Protein AF-A0AAF0XV20-F1 (afdb_monomer_lite)

Sequence (160 aa):
MFDDALQCKSALSQYALVDKNLPYLTEEEWAAVHKICQFLKPFYDITTLFSGSEYATSDLYFHGYWEAYKLIFSFAIILDPRYKLKFVEYVFQKIYPISYTDKVWEVRDRMEELYWEYCRVFPDNSTSVTSSPDAERRDCNETMDERYVSNVYLNFWISI

InterPro domains:
  IPR012337 Ribonuclease H-like superfamily [SSF53098] (3-132)
  IPR025525 hAT-like transposase, RNase-H fold [PF14372] (62-118)

Structure (mmCIF, N/CA/C/O backbone):
data_AF-A0AAF0XV20-F1
#
_entry.id   AF-A0AAF0XV20-F1
#
loop_
_atom_site.group_PDB
_atom_site.id
_atom_site.type_symbol
_atom_site.label_atom_id
_atom_site.label_alt_id
_atom_site.label_comp_id
_atom_site.label_asym_id
_atom_site.label_entity_id
_atom_site.label_seq_id
_atom_site.pdbx_PDB_ins_code
_atom_site.Cartn_x
_atom_site.Cartn_y
_atom_site.Cartn_z
_atom_site.occupancy
_atom_site.B_iso_or_equiv
_atom_site.auth_seq_id
_atom_site.auth_comp_id
_atom_site.auth_asym_id
_atom_site.auth_atom_id
_atom_site.pdbx_PDB_model_num
ATOM 1 N N . MET A 1 1 ? -33.062 -1.433 3.161 1.00 57.62 1 MET A N 1
ATOM 2 C CA . MET A 1 1 ? -33.116 -2.080 4.493 1.00 57.62 1 MET A CA 1
ATOM 3 C C . MET A 1 1 ? -34.053 -1.386 5.490 1.00 57.62 1 MET A C 1
ATOM 5 O O . MET A 1 1 ? -34.856 -2.077 6.097 1.00 57.62 1 MET A O 1
ATOM 9 N N . PHE A 1 2 ? -34.011 -0.054 5.682 1.00 57.81 2 PHE A N 1
ATOM 10 C CA . PHE A 1 2 ? -34.962 0.632 6.589 1.00 57.81 2 PHE A CA 1
ATOM 11 C C . PHE A 1 2 ? -36.368 0.829 5.999 1.00 57.81 2 PHE A C 1
ATOM 13 O O . PHE A 1 2 ? -37.345 0.661 6.725 1.00 57.81 2 PHE A O 1
ATOM 20 N N . ASP A 1 3 ? -36.488 1.092 4.695 1.00 57.62 3 ASP A N 1
ATOM 21 C CA . ASP A 1 3 ? -37.790 1.067 4.005 1.00 57.62 3 ASP A CA 1
ATOM 22 C C . ASP A 1 3 ? -38.377 -0.360 3.968 1.00 57.62 3 ASP A C 1
ATOM 24 O O . ASP A 1 3 ? -39.588 -0.552 4.098 1.00 57.62 3 ASP A O 1
ATOM 28 N N . ASP A 1 4 ? -37.505 -1.374 3.938 1.00 63.00 4 ASP A N 1
ATOM 29 C CA . ASP A 1 4 ? -37.890 -2.789 4.022 1.00 63.00 4 ASP A CA 1
ATOM 30 C C . ASP A 1 4 ? -38.404 -3.162 5.421 1.00 63.00 4 ASP A C 1
ATOM 32 O O . ASP A 1 4 ? -39.235 -4.052 5.552 1.00 63.00 4 ASP A O 1
ATOM 36 N N . ALA A 1 5 ? -37.985 -2.463 6.485 1.00 62.94 5 ALA A N 1
ATOM 37 C CA . ALA A 1 5 ? -38.502 -2.699 7.836 1.00 62.94 5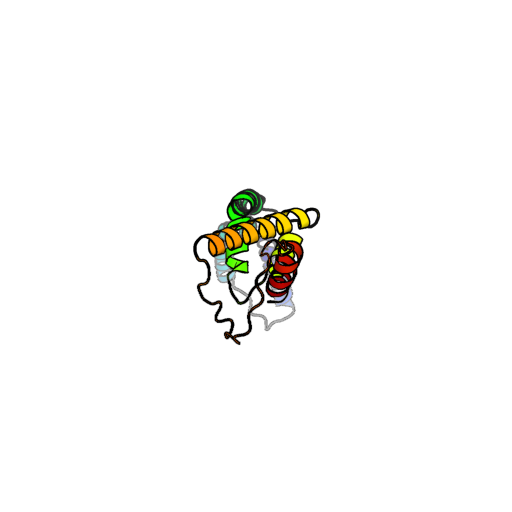 ALA A CA 1
ATOM 38 C C . ALA A 1 5 ? -39.994 -2.328 7.954 1.00 62.94 5 ALA A C 1
ATOM 40 O O . ALA A 1 5 ? -40.745 -2.990 8.677 1.00 62.94 5 ALA A O 1
ATOM 41 N N . LEU A 1 6 ? -40.449 -1.319 7.196 1.00 64.31 6 LEU A N 1
ATOM 42 C CA . LEU A 1 6 ? -41.872 -0.987 7.079 1.00 64.31 6 LEU A CA 1
ATOM 43 C C . LEU A 1 6 ? -42.637 -2.096 6.342 1.00 64.31 6 LEU A C 1
ATOM 45 O O . LEU A 1 6 ? -43.736 -2.479 6.756 1.00 64.31 6 LEU A O 1
ATOM 49 N N . GLN A 1 7 ? -42.033 -2.654 5.286 1.00 68.38 7 GLN A N 1
ATOM 50 C CA . GLN A 1 7 ? -42.568 -3.829 4.596 1.00 68.38 7 GLN A CA 1
ATOM 51 C C . GLN A 1 7 ? -42.594 -5.061 5.509 1.00 68.38 7 GLN A C 1
ATOM 53 O O . GLN A 1 7 ? -43.577 -5.797 5.477 1.00 68.38 7 GLN A O 1
ATOM 58 N N . CYS A 1 8 ? -41.602 -5.247 6.385 1.00 66.69 8 CYS A N 1
ATOM 59 C CA . CYS A 1 8 ? -41.593 -6.310 7.387 1.00 66.69 8 CYS A CA 1
ATOM 60 C C . CYS A 1 8 ? -42.738 -6.166 8.394 1.00 66.69 8 CYS A C 1
ATOM 62 O O . CYS A 1 8 ? -43.353 -7.177 8.707 1.00 66.69 8 CYS A O 1
ATOM 64 N N . LYS A 1 9 ? -43.095 -4.953 8.858 1.00 73.06 9 LYS A N 1
ATOM 65 C CA . LYS A 1 9 ? -44.280 -4.756 9.725 1.00 73.06 9 LYS A CA 1
ATOM 66 C C . LYS A 1 9 ? -45.560 -5.214 9.022 1.00 73.06 9 LYS A C 1
ATOM 68 O O . LYS A 1 9 ? -46.348 -5.966 9.594 1.00 73.06 9 LYS A O 1
ATOM 73 N N . SER A 1 10 ? -45.736 -4.800 7.765 1.00 70.44 10 SER A N 1
ATOM 74 C CA . SER A 1 10 ? -46.874 -5.213 6.934 1.00 70.44 10 SER A CA 1
ATOM 75 C C . SER A 1 10 ? -46.901 -6.737 6.727 1.00 70.44 10 SER A C 1
ATOM 77 O O . SER A 1 10 ? -47.905 -7.386 7.020 1.00 70.44 10 SER A O 1
ATOM 79 N N . ALA A 1 11 ? -45.774 -7.337 6.339 1.00 71.81 11 ALA A N 1
ATOM 80 C CA . ALA A 1 11 ? -45.651 -8.775 6.107 1.00 71.81 11 ALA A CA 1
ATOM 81 C C . ALA A 1 11 ? -45.854 -9.616 7.384 1.00 71.81 11 ALA A C 1
ATOM 83 O O . ALA A 1 11 ? -46.564 -10.619 7.344 1.00 71.81 11 ALA A O 1
ATOM 84 N N . LEU A 1 12 ? -45.298 -9.192 8.527 1.00 71.69 12 LEU A N 1
ATOM 85 C CA . LEU A 1 12 ? -45.461 -9.856 9.828 1.00 71.69 12 LEU A CA 1
ATOM 86 C C . LEU A 1 12 ? -46.908 -9.798 10.321 1.00 71.69 12 LEU A C 1
ATOM 88 O O . LEU A 1 12 ? -47.412 -10.797 10.826 1.00 71.69 12 LEU A O 1
ATOM 92 N N . SER A 1 13 ? -47.599 -8.669 10.129 1.00 72.00 13 SER A N 1
ATOM 93 C CA . SER A 1 13 ? -49.018 -8.557 10.494 1.00 72.00 13 SER A CA 1
ATOM 94 C C . SER A 1 13 ? -49.913 -9.506 9.689 1.00 72.00 13 SER A C 1
ATOM 96 O O . SER A 1 13 ? -50.856 -10.071 10.240 1.00 72.00 13 SER A O 1
ATOM 98 N N . GLN A 1 14 ? -49.589 -9.749 8.413 1.00 73.50 14 GLN A N 1
ATOM 99 C CA . GLN A 1 14 ? -50.304 -10.735 7.601 1.00 73.50 14 GLN A CA 1
ATOM 100 C C . GLN A 1 14 ? -49.957 -12.177 7.987 1.00 73.50 14 GLN A C 1
ATOM 102 O O . GLN A 1 14 ? -50.842 -13.028 8.021 1.00 73.50 14 GLN A O 1
ATOM 107 N N . TYR A 1 15 ? -48.699 -12.457 8.334 1.00 68.31 15 TYR A N 1
ATOM 108 C CA . TYR A 1 15 ? -48.269 -13.785 8.783 1.00 68.31 15 TYR A CA 1
ATOM 109 C C . TYR A 1 15 ? -48.849 -14.178 10.149 1.00 68.31 15 TYR A C 1
ATOM 111 O O . TYR A 1 15 ? -49.215 -15.336 10.346 1.00 68.31 15 TYR A O 1
ATOM 119 N N . ALA A 1 16 ? -49.013 -13.219 11.064 1.00 69.06 16 ALA A N 1
ATOM 120 C CA . ALA A 1 16 ? -49.634 -13.439 12.371 1.00 69.06 16 ALA A CA 1
ATOM 121 C C . ALA A 1 16 ? -51.120 -13.857 12.283 1.00 69.06 16 ALA A C 1
ATOM 123 O O . ALA A 1 16 ? -51.658 -14.433 13.227 1.00 69.06 16 ALA A O 1
ATOM 124 N N . LEU A 1 17 ? -51.795 -13.606 11.150 1.00 68.88 17 LEU A N 1
ATOM 125 C CA . LEU A 1 17 ? -53.149 -14.119 10.887 1.00 68.88 17 LEU A CA 1
ATOM 126 C C . LEU A 1 17 ? -53.154 -15.608 10.500 1.00 68.88 17 LEU A C 1
ATOM 128 O O . LEU A 1 17 ? -54.170 -16.280 10.678 1.00 68.88 17 LEU A O 1
ATOM 132 N N . VAL A 1 18 ? -52.039 -16.112 9.964 1.00 76.62 18 VAL A N 1
ATOM 133 C CA . VAL A 1 18 ? -51.889 -17.486 9.461 1.00 76.62 18 VAL A CA 1
ATOM 134 C C . VAL A 1 18 ? -51.298 -18.410 10.529 1.00 76.62 18 VAL A C 1
ATOM 136 O O . VAL A 1 18 ? -51.738 -19.552 10.649 1.00 76.62 18 VAL A O 1
ATOM 139 N N . ASP A 1 19 ? -50.359 -17.920 11.343 1.00 70.75 19 ASP A N 1
ATOM 140 C CA . ASP A 1 19 ? -49.741 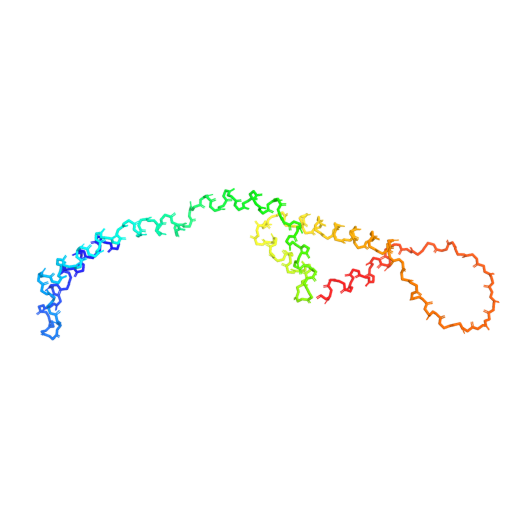-18.674 12.438 1.00 70.75 19 ASP A CA 1
ATOM 141 C C . ASP A 1 19 ? -50.011 -18.010 13.799 1.00 70.75 19 ASP A C 1
ATOM 143 O O . ASP A 1 19 ? -49.442 -16.971 14.134 1.00 70.75 19 ASP A O 1
ATOM 147 N N . LYS A 1 20 ? -50.879 -18.634 14.607 1.00 67.88 20 LYS A N 1
ATOM 148 C CA . LYS A 1 20 ? -51.283 -18.134 15.936 1.00 67.88 20 LYS A CA 1
ATOM 149 C C . LYS A 1 20 ? -50.201 -18.270 17.012 1.00 67.88 20 LYS A C 1
ATOM 151 O O . LYS A 1 20 ? -50.395 -17.751 18.108 1.00 67.88 20 LYS A O 1
ATOM 156 N N . ASN A 1 21 ? -49.105 -18.978 16.734 1.00 71.44 21 ASN A N 1
ATOM 157 C CA . ASN A 1 21 ? -48.015 -19.176 17.692 1.00 71.44 21 ASN A CA 1
ATOM 158 C C . ASN A 1 21 ? -46.880 -18.156 17.525 1.00 71.44 21 ASN A C 1
ATOM 160 O O . ASN A 1 21 ? -45.941 -18.151 18.322 1.00 71.44 21 ASN A O 1
ATOM 164 N N . LEU A 1 22 ? -46.947 -17.298 16.503 1.00 62.22 22 LEU A N 1
ATOM 165 C CA . LEU A 1 22 ? -45.956 -16.255 16.286 1.00 62.22 22 LEU A CA 1
ATOM 166 C C . LEU A 1 22 ? -46.168 -15.118 17.307 1.00 62.22 22 LEU A C 1
ATOM 168 O O . LEU A 1 22 ? -47.288 -14.616 17.426 1.00 62.22 22 LEU A O 1
ATOM 172 N N . PRO A 1 23 ? -45.132 -14.683 18.049 1.00 68.12 23 PRO A N 1
ATOM 173 C CA . PRO A 1 23 ? -45.275 -13.596 19.009 1.00 68.12 23 PRO A CA 1
ATOM 174 C C . PRO A 1 23 ? -45.629 -12.295 18.277 1.00 68.12 23 PRO A C 1
ATOM 176 O O . PRO A 1 23 ? -44.837 -11.765 17.496 1.00 68.12 23 PRO A O 1
ATOM 179 N N . TYR A 1 24 ? -46.843 -11.795 18.517 1.00 68.81 24 TYR A N 1
ATOM 180 C CA . TYR A 1 24 ? -47.291 -10.503 18.008 1.00 68.81 24 TYR A CA 1
ATOM 181 C C . TYR A 1 24 ? -46.540 -9.397 18.751 1.00 68.81 24 TYR A C 1
ATOM 183 O O . TYR A 1 24 ? -46.748 -9.201 19.947 1.00 68.81 24 TYR A O 1
ATOM 191 N N . LEU A 1 25 ? -45.660 -8.691 18.041 1.00 68.81 25 LEU A N 1
ATOM 192 C CA . LEU A 1 25 ? -44.946 -7.545 18.592 1.00 68.81 25 LEU A CA 1
ATOM 193 C C . LEU A 1 25 ? -45.946 -6.410 18.860 1.00 68.81 25 LEU A C 1
ATOM 195 O O . LEU A 1 25 ? -46.695 -6.001 17.969 1.00 68.81 25 LEU A O 1
ATOM 199 N N . THR A 1 26 ? -45.964 -5.911 20.089 1.00 79.50 26 THR A N 1
ATOM 200 C CA . THR A 1 26 ? -46.852 -4.831 20.532 1.00 79.50 26 THR A CA 1
ATOM 201 C C . THR A 1 26 ? -46.509 -3.505 19.846 1.00 79.50 26 THR A C 1
ATOM 203 O O . THR A 1 26 ? -45.394 -3.293 19.364 1.00 79.50 26 THR A O 1
ATOM 206 N N . GLU A 1 27 ? -47.457 -2.562 19.800 1.00 81.19 27 GLU A N 1
ATOM 207 C CA . GLU A 1 27 ? -47.196 -1.238 19.207 1.00 81.19 27 GLU A CA 1
ATOM 208 C C . GLU A 1 27 ? -46.076 -0.472 19.937 1.00 81.19 27 GLU A C 1
ATOM 210 O O . GLU A 1 27 ? -45.358 0.317 19.325 1.00 81.19 27 GLU A O 1
ATOM 215 N N . GLU A 1 28 ? -45.873 -0.745 21.227 1.00 82.75 28 GLU A N 1
ATOM 216 C CA . GLU A 1 28 ? -44.789 -0.174 22.032 1.00 82.75 28 GLU A CA 1
ATOM 217 C C . GLU A 1 28 ? -43.418 -0.714 21.613 1.00 82.75 28 GLU A C 1
ATOM 219 O O . GLU A 1 28 ? -42.467 0.056 21.450 1.00 82.75 28 GLU A O 1
ATOM 224 N N . GLU A 1 29 ? -43.319 -2.018 21.357 1.00 82.19 29 GLU A N 1
ATOM 225 C CA . GLU A 1 29 ? -42.106 -2.641 20.823 1.00 82.19 29 GLU A CA 1
ATOM 226 C C . GLU A 1 29 ? -41.805 -2.143 19.405 1.00 82.19 29 GLU A C 1
ATOM 228 O O . GLU A 1 29 ? -40.659 -1.813 19.097 1.00 82.19 29 GLU A O 1
ATOM 233 N N . TRP A 1 30 ? -42.827 -1.973 18.559 1.00 82.31 30 TRP A N 1
ATOM 234 C CA . TRP A 1 30 ? -42.658 -1.352 17.241 1.00 82.31 30 TRP A CA 1
ATOM 235 C C . TRP A 1 30 ? -42.173 0.100 17.329 1.00 82.31 30 TRP A C 1
ATOM 237 O O . TRP A 1 30 ? -41.325 0.515 16.535 1.00 82.31 30 TRP A O 1
ATOM 247 N N . ALA A 1 31 ? -42.657 0.873 18.304 1.00 84.56 31 ALA A N 1
ATOM 248 C CA . ALA A 1 31 ? -42.177 2.231 18.542 1.00 84.56 31 ALA A CA 1
ATOM 249 C C . ALA A 1 31 ? -40.711 2.252 19.015 1.00 84.56 31 ALA A C 1
ATOM 251 O O . ALA A 1 31 ? -39.949 3.141 18.624 1.00 84.56 31 ALA A O 1
ATOM 252 N N . ALA A 1 32 ? -40.290 1.273 19.822 1.00 85.56 32 ALA A N 1
ATOM 253 C CA . ALA A 1 32 ? -38.894 1.115 20.224 1.00 85.56 32 ALA A CA 1
ATOM 254 C C . ALA A 1 32 ? -37.995 0.745 19.032 1.00 85.56 32 ALA A C 1
ATOM 256 O O . ALA A 1 32 ? -36.954 1.376 18.839 1.00 85.56 32 ALA A O 1
ATOM 257 N N . VAL A 1 33 ? -38.428 -0.195 18.184 1.00 84.62 33 VAL A N 1
ATOM 258 C CA . VAL A 1 33 ? -37.734 -0.554 16.936 1.00 84.62 33 VAL A CA 1
ATOM 259 C C . VAL A 1 33 ? -37.566 0.674 16.046 1.00 84.62 33 VAL A C 1
ATOM 261 O O . VAL A 1 33 ? -36.462 0.941 15.582 1.00 84.62 33 VAL A O 1
ATOM 264 N N . HIS A 1 34 ? -38.614 1.485 15.876 1.00 83.44 34 HIS A N 1
ATOM 265 C CA . HIS A 1 34 ? -38.533 2.700 15.066 1.00 83.44 34 HIS A CA 1
ATOM 266 C C . HIS A 1 34 ? -37.488 3.696 15.597 1.00 83.44 34 HIS A C 1
ATOM 268 O O . HIS A 1 34 ? -36.696 4.232 14.821 1.00 83.44 34 HIS A O 1
ATOM 274 N N . LYS A 1 35 ? -37.421 3.895 16.921 1.00 88.81 35 LYS A N 1
ATOM 275 C CA . LYS A 1 35 ? -36.403 4.750 17.560 1.00 88.81 35 LYS A CA 1
ATOM 276 C C . LYS A 1 35 ? -34.986 4.212 17.358 1.00 88.81 35 LYS A C 1
ATOM 278 O O . LYS A 1 35 ? -34.083 4.988 17.053 1.00 88.81 35 LYS A O 1
ATOM 283 N N . ILE A 1 36 ? -34.791 2.900 17.493 1.00 89.25 36 ILE A N 1
ATOM 284 C CA . ILE A 1 36 ? -33.497 2.246 17.249 1.00 89.25 36 ILE A CA 1
ATOM 285 C C . ILE A 1 36 ? -33.093 2.415 15.781 1.00 89.25 36 ILE A C 1
ATOM 287 O O . ILE A 1 36 ? -31.965 2.806 15.498 1.00 89.25 36 ILE A O 1
ATOM 291 N N . CYS A 1 37 ? -34.016 2.197 14.844 1.00 83.50 37 CYS A N 1
ATOM 292 C CA . CYS A 1 37 ? -33.767 2.395 13.420 1.00 83.50 37 CYS A CA 1
ATOM 293 C C . CYS A 1 37 ? -33.369 3.841 13.097 1.00 83.50 37 CYS A C 1
ATOM 295 O O . CYS A 1 37 ? -32.409 4.069 12.365 1.00 83.50 37 CYS A O 1
ATOM 297 N N . GLN A 1 38 ? -34.068 4.819 13.675 1.00 86.00 38 GLN A N 1
ATOM 298 C CA . GLN A 1 38 ? -33.755 6.235 13.500 1.00 86.00 38 GLN A CA 1
ATOM 299 C C . GLN A 1 38 ? -32.373 6.590 14.064 1.00 86.00 38 GLN A C 1
ATOM 301 O O . GLN A 1 38 ? -31.625 7.325 13.422 1.00 86.00 38 GLN A O 1
ATOM 306 N N . PHE A 1 39 ? -32.017 6.042 15.228 1.00 90.81 39 PHE A N 1
ATOM 307 C CA . PHE A 1 39 ? -30.698 6.223 15.833 1.00 90.81 39 PHE A CA 1
ATOM 308 C C . PHE A 1 39 ? -29.579 5.590 14.998 1.00 90.81 39 PHE A C 1
ATOM 310 O O . PHE A 1 39 ? -28.506 6.170 14.864 1.00 90.81 39 PHE A O 1
ATOM 317 N N . LEU A 1 40 ? -29.825 4.413 14.420 1.00 87.56 40 LEU A N 1
ATOM 318 C CA . LEU A 1 40 ? -28.842 3.689 13.615 1.00 87.56 40 LEU A CA 1
ATOM 319 C C . LEU A 1 40 ? -28.682 4.251 12.198 1.00 87.56 40 LEU A C 1
ATOM 321 O O . LEU A 1 40 ? -27.692 3.941 11.540 1.00 87.56 40 LEU A O 1
ATOM 325 N N . LYS A 1 41 ? -29.612 5.088 11.726 1.00 85.44 41 LYS A N 1
ATOM 326 C CA . LYS A 1 41 ? -29.607 5.607 10.352 1.00 85.44 41 LYS A CA 1
ATOM 327 C C . LYS A 1 41 ? -28.317 6.354 9.975 1.00 85.44 41 LYS A C 1
ATOM 329 O O . LYS A 1 41 ? -27.711 5.956 8.988 1.00 85.44 41 LYS A O 1
ATOM 334 N N . PRO A 1 42 ? -27.804 7.314 10.767 1.00 89.38 42 PRO A N 1
ATOM 335 C CA . PRO A 1 42 ? -26.542 7.982 10.449 1.00 89.38 42 PRO A CA 1
ATOM 336 C C . PRO A 1 42 ? -25.353 7.017 10.404 1.00 89.38 42 PRO A C 1
ATOM 338 O O . PRO A 1 42 ? -24.470 7.175 9.571 1.00 89.38 42 PRO A O 1
ATOM 341 N N . PHE A 1 43 ? -25.326 5.999 11.272 1.00 87.62 43 PHE A N 1
ATOM 342 C CA . PHE A 1 43 ? -24.260 4.995 11.271 1.00 87.62 43 PHE A CA 1
ATOM 343 C C . PHE A 1 43 ? -24.323 4.124 10.028 1.00 87.62 43 PHE A C 1
ATOM 345 O O . PHE A 1 43 ? -23.289 3.869 9.434 1.00 87.62 43 PHE A O 1
ATOM 352 N N . TYR A 1 44 ? -25.516 3.708 9.608 1.00 82.88 44 TYR A N 1
ATOM 353 C CA . TYR A 1 44 ? -25.701 2.985 8.357 1.00 82.88 44 TYR A CA 1
ATOM 354 C C . TYR A 1 44 ? -25.313 3.840 7.148 1.00 82.88 44 TYR A C 1
ATOM 356 O O . TYR A 1 44 ? -24.615 3.348 6.269 1.00 82.88 44 TYR A O 1
ATO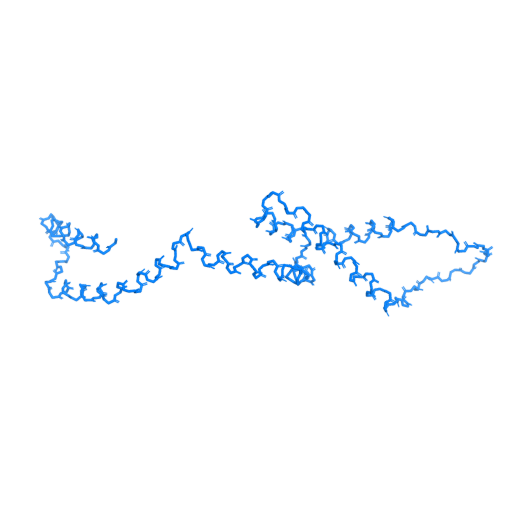M 364 N N . ASP A 1 45 ? -25.708 5.114 7.116 1.00 79.75 45 ASP A N 1
ATOM 365 C CA . ASP A 1 45 ? -25.341 6.042 6.044 1.00 79.75 45 ASP A CA 1
ATOM 366 C C . ASP A 1 45 ? -23.817 6.221 5.988 1.00 79.75 45 ASP A C 1
ATOM 368 O O . ASP A 1 45 ? -23.232 6.167 4.916 1.00 79.75 45 ASP A O 1
ATOM 372 N N . ILE A 1 46 ? -23.147 6.330 7.139 1.00 80.88 46 ILE A N 1
ATOM 373 C CA . ILE A 1 46 ? -21.682 6.367 7.227 1.00 80.88 46 ILE A CA 1
ATOM 374 C C . ILE A 1 46 ? -21.073 5.026 6.803 1.00 80.88 46 ILE A C 1
ATOM 376 O O . ILE A 1 46 ? -20.166 4.996 5.986 1.00 80.88 46 ILE A O 1
ATOM 380 N N . THR A 1 47 ? -21.550 3.897 7.323 1.00 80.38 47 THR A N 1
ATOM 381 C CA . THR A 1 47 ? -21.026 2.568 6.987 1.00 80.38 47 THR A CA 1
ATOM 382 C C . THR A 1 47 ? -21.210 2.267 5.510 1.00 80.38 47 THR A C 1
ATOM 384 O O . THR A 1 47 ? -20.294 1.739 4.902 1.00 80.38 47 THR A O 1
ATOM 387 N N . THR A 1 48 ? -22.335 2.639 4.905 1.00 72.38 48 THR A N 1
ATOM 388 C CA . THR A 1 48 ? -22.526 2.541 3.455 1.00 72.38 48 THR A CA 1
ATOM 389 C C . THR A 1 48 ? -21.631 3.526 2.723 1.00 72.38 48 THR A C 1
ATOM 391 O O . THR A 1 48 ? -20.992 3.088 1.779 1.00 72.38 48 THR A O 1
ATOM 394 N N . LEU A 1 49 ? -21.462 4.757 3.230 1.00 72.19 49 LEU A N 1
ATOM 395 C CA . LEU A 1 49 ? -20.462 5.739 2.779 1.00 72.19 49 LEU A CA 1
ATOM 396 C C . LEU A 1 49 ? -18.998 5.275 2.935 1.00 72.19 49 LEU A C 1
ATOM 398 O O . LEU A 1 49 ? -18.101 5.879 2.367 1.00 72.19 49 LEU A O 1
ATOM 402 N N . PHE A 1 50 ? -18.717 4.224 3.699 1.00 63.72 50 PHE A N 1
ATOM 403 C CA . PHE A 1 50 ? -17.386 3.613 3.792 1.00 63.72 50 PHE A CA 1
ATOM 404 C C . PHE A 1 50 ? -17.313 2.242 3.096 1.00 63.72 50 PHE A C 1
ATOM 406 O O . PHE A 1 50 ? -16.227 1.798 2.742 1.00 63.72 50 PHE A O 1
ATOM 413 N N . SER A 1 51 ? -18.454 1.574 2.890 1.00 67.44 51 SER A N 1
ATOM 414 C CA . SER A 1 51 ? -18.576 0.206 2.361 1.00 67.44 51 SER A CA 1
ATOM 415 C C . SER A 1 51 ? -18.998 0.120 0.891 1.00 67.44 51 SER A C 1
ATOM 417 O O . SER A 1 51 ? -18.875 -0.947 0.293 1.00 67.44 51 SER A O 1
ATOM 419 N N . GLY A 1 52 ? -19.533 1.186 0.304 1.00 60.41 52 GLY A N 1
ATOM 420 C CA . GLY A 1 52 ? -19.583 1.386 -1.136 1.00 60.41 52 GLY A CA 1
ATOM 421 C C . GLY A 1 52 ? -18.251 1.031 -1.799 1.00 60.41 52 GLY A C 1
ATOM 422 O O . GLY A 1 52 ? -17.192 1.564 -1.488 1.00 60.41 52 GLY A O 1
ATOM 423 N N . SER A 1 53 ? -18.313 0.129 -2.768 1.00 55.72 53 SER A N 1
ATOM 424 C CA . SER A 1 53 ? -17.197 -0.280 -3.626 1.00 55.72 53 SER A CA 1
ATOM 425 C C . SER A 1 53 ? -16.778 0.807 -4.632 1.00 55.72 53 SER A C 1
ATOM 427 O O . SER A 1 53 ? -16.204 0.497 -5.669 1.00 55.72 53 SER A O 1
ATOM 429 N N . GLU A 1 54 ? -17.133 2.064 -4.360 1.00 53.34 54 GLU A N 1
ATOM 430 C CA . GLU A 1 54 ? -16.998 3.230 -5.238 1.00 53.34 54 GLU A CA 1
ATOM 431 C C . GLU A 1 54 ? -16.352 4.413 -4.485 1.00 53.34 54 GLU A C 1
ATOM 433 O O . GLU A 1 54 ? -16.444 5.568 -4.903 1.00 53.34 54 GLU A O 1
ATOM 438 N N . TYR A 1 55 ? -15.692 4.160 -3.344 1.00 52.97 55 TYR A N 1
ATOM 439 C CA . TYR A 1 55 ? -14.918 5.197 -2.663 1.00 52.97 55 TYR A CA 1
ATOM 440 C C . TYR A 1 55 ? -13.583 5.407 -3.334 1.00 52.97 55 TYR A C 1
ATOM 442 O O . TYR A 1 55 ? -12.544 4.892 -2.926 1.00 52.97 55 TYR A O 1
ATOM 450 N N . ALA A 1 56 ? -13.623 6.330 -4.286 1.00 55.38 56 ALA A N 1
ATOM 451 C CA . ALA A 1 56 ? -12.441 6.977 -4.798 1.00 55.38 56 ALA A CA 1
ATOM 452 C C . ALA A 1 56 ? -11.561 7.538 -3.674 1.00 55.38 56 ALA A C 1
ATOM 454 O O . ALA A 1 56 ? -10.399 7.729 -3.934 1.00 55.38 56 ALA A O 1
ATOM 455 N N . THR A 1 57 ? -12.007 7.800 -2.436 1.00 51.94 57 THR A N 1
ATOM 456 C CA . THR A 1 57 ? -11.109 8.347 -1.399 1.00 51.94 57 THR A CA 1
ATOM 457 C C . THR A 1 57 ? -10.021 7.369 -0.960 1.00 51.94 57 THR A C 1
ATOM 459 O O . THR A 1 57 ? -8.862 7.779 -0.921 1.00 51.94 57 THR A O 1
ATOM 462 N N . SER A 1 58 ? -10.322 6.090 -0.687 1.00 59.56 58 SER A N 1
ATOM 463 C CA . SER A 1 58 ? -9.240 5.132 -0.412 1.00 59.56 58 SER A CA 1
ATOM 464 C C . SER A 1 58 ? -8.378 4.938 -1.647 1.00 59.56 58 SER A C 1
ATOM 466 O O . SER A 1 58 ? -7.169 4.962 -1.505 1.00 59.56 58 SER A O 1
ATOM 468 N N . ASP A 1 59 ? -8.957 4.856 -2.845 1.00 60.41 59 ASP A N 1
ATOM 469 C CA . ASP A 1 59 ? -8.188 4.706 -4.089 1.00 60.41 59 ASP A CA 1
ATOM 470 C C . ASP A 1 59 ? -7.341 5.953 -4.430 1.00 60.41 59 ASP A C 1
ATOM 472 O O . ASP A 1 59 ? -6.204 5.830 -4.888 1.00 60.41 59 ASP A O 1
ATOM 476 N N . LEU A 1 60 ? -7.840 7.158 -4.129 1.00 65.88 60 LEU A N 1
ATOM 477 C CA . LEU A 1 60 ? -7.197 8.464 -4.341 1.00 65.88 60 LEU A CA 1
ATOM 478 C C . LEU A 1 60 ? -5.967 8.596 -3.447 1.00 65.88 60 LEU A C 1
ATOM 480 O O . LEU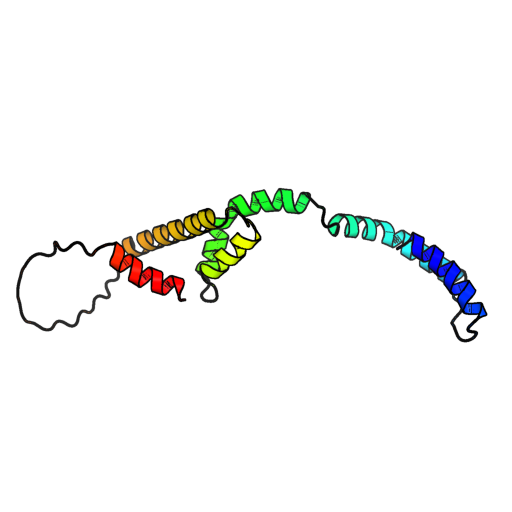 A 1 60 ? -4.913 9.033 -3.908 1.00 65.88 60 LEU A O 1
ATOM 484 N N . TYR A 1 61 ? -6.085 8.221 -2.171 1.00 73.00 61 TYR A N 1
ATOM 485 C CA . TYR A 1 61 ? -4.967 8.297 -1.231 1.00 73.00 61 TYR A CA 1
ATOM 486 C C . TYR A 1 61 ? -4.047 7.078 -1.319 1.00 73.00 61 TYR A C 1
ATOM 488 O O . TYR A 1 61 ? -2.831 7.227 -1.193 1.00 73.00 61 TYR A O 1
ATOM 496 N N . PHE A 1 62 ? -4.598 5.888 -1.570 1.00 81.69 62 PHE A N 1
ATOM 497 C CA . PHE A 1 62 ? -3.834 4.651 -1.686 1.00 81.69 62 PHE A CA 1
ATOM 498 C C . PHE A 1 62 ? -2.869 4.724 -2.853 1.00 81.69 62 PHE A C 1
ATOM 500 O O . PHE A 1 62 ? -1.709 4.387 -2.663 1.00 81.69 62 PHE A O 1
ATOM 507 N N . HIS A 1 63 ? -3.294 5.212 -4.022 1.00 82.62 63 HIS A N 1
ATOM 508 C CA . HIS A 1 63 ? -2.391 5.298 -5.163 1.00 82.62 63 HIS A CA 1
ATOM 509 C C . HIS A 1 63 ? -1.186 6.199 -4.859 1.00 82.62 63 HIS A C 1
ATOM 511 O O . HIS A 1 63 ? -0.048 5.775 -5.028 1.00 82.62 63 HIS A O 1
ATOM 517 N N . GLY A 1 64 ? -1.410 7.400 -4.312 1.00 85.25 64 GLY A N 1
ATOM 518 C CA . GLY A 1 64 ? -0.316 8.307 -3.948 1.00 85.25 64 GLY A CA 1
ATOM 519 C C . GLY A 1 64 ? 0.607 7.739 -2.864 1.00 85.25 64 GLY A C 1
ATOM 520 O O . GLY A 1 64 ? 1.829 7.817 -2.979 1.00 85.25 64 GLY A O 1
ATOM 521 N N . TYR A 1 65 ? 0.029 7.124 -1.831 1.00 88.56 65 TYR A N 1
ATOM 522 C CA . TYR A 1 65 ? 0.785 6.469 -0.766 1.00 88.56 65 TYR A CA 1
ATOM 523 C C . TYR A 1 65 ? 1.611 5.294 -1.299 1.00 88.56 65 TYR A C 1
ATOM 525 O O . TYR A 1 65 ? 2.815 5.203 -1.073 1.00 88.56 65 TYR A O 1
ATOM 533 N N . TRP A 1 66 ? 0.971 4.401 -2.040 1.00 90.00 66 TRP A N 1
ATOM 534 C CA . TRP A 1 66 ? 1.602 3.223 -2.602 1.00 90.00 66 TRP A CA 1
ATOM 535 C C . TRP A 1 66 ? 2.718 3.605 -3.575 1.00 90.00 66 TRP A C 1
ATOM 537 O O . TRP A 1 66 ? 3.826 3.093 -3.450 1.00 90.00 66 TRP A O 1
ATOM 547 N N . GLU A 1 67 ? 2.503 4.574 -4.467 1.00 89.62 67 GLU A N 1
ATOM 548 C CA . GLU A 1 67 ? 3.557 5.052 -5.366 1.00 89.62 67 GLU A CA 1
ATOM 549 C C . GLU A 1 67 ? 4.777 5.601 -4.611 1.00 89.62 67 GLU A C 1
ATOM 551 O O . GLU A 1 67 ? 5.906 5.384 -5.064 1.00 89.62 67 GLU A O 1
ATOM 556 N N . ALA A 1 68 ? 4.571 6.255 -3.462 1.00 91.31 68 ALA A N 1
ATOM 557 C CA . ALA A 1 68 ? 5.643 6.791 -2.625 1.00 91.31 68 ALA A CA 1
ATOM 558 C C . ALA A 1 68 ? 6.392 5.711 -1.819 1.00 91.31 68 ALA A C 1
ATOM 560 O O . ALA A 1 68 ? 7.606 5.809 -1.649 1.00 91.31 68 ALA A O 1
ATOM 561 N N . TYR A 1 69 ? 5.695 4.678 -1.335 1.00 93.31 69 TYR A N 1
ATOM 562 C CA . TYR A 1 69 ? 6.249 3.691 -0.396 1.00 93.31 69 TYR A CA 1
ATOM 563 C C . TYR A 1 69 ? 6.446 2.279 -0.978 1.00 93.31 69 TYR A C 1
ATOM 565 O O . TYR A 1 69 ? 6.948 1.392 -0.287 1.00 93.31 69 TYR A O 1
ATOM 573 N N . LYS A 1 70 ? 6.116 2.041 -2.252 1.00 93.25 70 LYS A N 1
ATOM 574 C CA . LYS A 1 70 ? 6.210 0.714 -2.890 1.00 93.25 70 LYS A CA 1
ATOM 575 C C . LYS A 1 70 ? 7.586 0.053 -2.757 1.00 93.25 70 LYS A C 1
ATOM 577 O O . LYS A 1 70 ? 7.655 -1.148 -2.507 1.00 93.25 70 LYS A O 1
ATOM 582 N N . LEU A 1 71 ? 8.677 0.816 -2.877 1.00 94.25 71 LEU A N 1
ATOM 583 C CA . LEU A 1 71 ? 10.040 0.279 -2.783 1.00 94.25 71 LEU A CA 1
ATOM 584 C C . LEU A 1 71 ? 10.358 -0.199 -1.363 1.00 94.25 71 LEU A C 1
ATOM 586 O O . LEU A 1 71 ? 10.802 -1.330 -1.189 1.00 94.25 71 LEU A O 1
ATOM 590 N N . ILE A 1 72 ? 10.068 0.617 -0.343 1.00 94.62 72 ILE A N 1
ATOM 591 C CA . ILE A 1 72 ? 10.363 0.249 1.047 1.00 94.62 72 ILE A CA 1
ATOM 592 C C . ILE A 1 72 ? 9.533 -0.954 1.501 1.00 94.62 72 ILE A C 1
ATOM 594 O O . ILE A 1 72 ? 10.062 -1.838 2.170 1.00 94.62 72 ILE A O 1
ATOM 598 N N . PHE A 1 73 ? 8.265 -1.046 1.087 1.00 93.38 73 PHE A N 1
ATOM 599 C CA . PHE A 1 73 ? 7.450 -2.227 1.368 1.00 93.38 73 PHE A CA 1
ATOM 600 C C . PHE A 1 73 ? 7.974 -3.471 0.672 1.00 93.38 73 PHE A C 1
ATOM 602 O O . PHE A 1 73 ? 8.045 -4.530 1.290 1.00 93.38 73 PHE A O 1
ATOM 609 N N . SER A 1 74 ? 8.378 -3.337 -0.590 1.00 94.69 74 SER A N 1
ATOM 610 C CA . SER A 1 74 ? 8.954 -4.450 -1.336 1.00 94.69 74 SER A CA 1
ATOM 611 C C . SER A 1 74 ? 10.216 -4.963 -0.654 1.00 94.69 74 SER A C 1
ATOM 613 O O . SER A 1 74 ? 10.337 -6.163 -0.441 1.00 94.69 74 SER A O 1
ATOM 615 N N . PHE A 1 75 ? 11.111 -4.075 -0.218 1.00 93.06 75 PHE A N 1
ATOM 616 C CA . PHE A 1 75 ? 12.315 -4.474 0.510 1.00 93.06 75 PHE A CA 1
ATOM 617 C C . PHE A 1 75 ? 12.003 -5.094 1.865 1.00 93.06 75 PHE A C 1
ATOM 619 O O . PHE A 1 75 ? 12.591 -6.113 2.198 1.00 93.06 75 PHE A O 1
ATOM 626 N N . ALA A 1 76 ? 11.059 -4.540 2.628 1.00 93.44 76 ALA A N 1
ATOM 627 C CA . ALA A 1 76 ? 10.655 -5.117 3.908 1.00 93.44 76 ALA A CA 1
ATOM 628 C C . ALA A 1 76 ? 10.115 -6.548 3.749 1.00 93.44 76 ALA A C 1
ATOM 630 O O . ALA A 1 76 ? 10.408 -7.408 4.573 1.00 93.44 76 ALA A O 1
ATOM 631 N N . ILE A 1 77 ? 9.364 -6.806 2.675 1.00 91.50 77 ILE A N 1
ATOM 632 C CA . ILE A 1 77 ? 8.868 -8.142 2.329 1.00 91.50 77 ILE A CA 1
ATOM 633 C C . ILE A 1 77 ? 10.022 -9.050 1.897 1.00 91.50 77 ILE A C 1
ATOM 635 O O . ILE A 1 77 ? 10.129 -10.163 2.387 1.00 91.50 77 ILE A O 1
ATOM 639 N N . ILE A 1 78 ? 10.880 -8.586 0.989 1.00 91.69 78 ILE A N 1
ATOM 640 C CA . ILE A 1 78 ? 12.008 -9.356 0.440 1.00 91.69 78 ILE A CA 1
ATOM 641 C C . ILE A 1 78 ? 13.017 -9.724 1.536 1.00 91.69 78 ILE A C 1
ATOM 643 O O . ILE A 1 78 ? 13.572 -10.815 1.517 1.00 91.69 78 ILE A O 1
ATOM 647 N N . LEU A 1 79 ? 13.253 -8.826 2.493 1.00 88.06 79 LEU A N 1
ATOM 648 C CA . LEU A 1 79 ? 14.158 -9.042 3.622 1.00 88.06 79 LEU A CA 1
ATOM 649 C C . LEU A 1 79 ? 13.544 -9.893 4.739 1.00 88.06 79 LEU A C 1
ATOM 651 O O . LEU A 1 79 ? 14.279 -10.355 5.612 1.00 88.06 79 LEU A O 1
ATOM 655 N N . ASP A 1 80 ? 12.225 -10.104 4.744 1.00 86.75 80 ASP A N 1
ATOM 656 C CA . ASP A 1 80 ? 11.601 -11.065 5.649 1.00 86.75 80 ASP A CA 1
ATOM 657 C C . ASP A 1 80 ? 11.895 -12.486 5.135 1.00 86.75 80 ASP A C 1
ATOM 659 O O . ASP A 1 80 ? 11.466 -12.829 4.033 1.00 86.75 80 ASP A O 1
ATOM 663 N N . PRO A 1 81 ? 12.553 -13.357 5.924 1.00 84.06 81 PRO A N 1
ATOM 664 C CA . PRO A 1 81 ? 12.934 -14.702 5.481 1.00 84.06 81 PRO A CA 1
ATOM 665 C C . PRO A 1 81 ? 11.772 -15.598 5.026 1.00 84.06 81 PRO A C 1
ATOM 667 O O . PRO A 1 81 ? 12.001 -16.671 4.472 1.00 84.06 81 PRO A O 1
ATOM 670 N N . ARG A 1 82 ? 10.524 -15.223 5.330 1.00 84.62 82 ARG A N 1
ATOM 671 C CA . ARG A 1 82 ? 9.320 -15.983 4.966 1.00 84.62 82 ARG A CA 1
ATOM 672 C C . ARG A 1 82 ? 8.807 -15.649 3.569 1.00 84.62 82 ARG A C 1
ATOM 674 O O . ARG A 1 82 ? 7.984 -16.400 3.046 1.00 84.62 82 ARG A O 1
ATOM 681 N N . TYR A 1 83 ? 9.237 -14.532 2.991 1.00 85.38 83 TYR A N 1
ATOM 682 C CA . TYR A 1 83 ? 8.736 -14.035 1.717 1.00 85.38 83 TYR A CA 1
ATOM 683 C C . TYR A 1 83 ? 9.872 -13.826 0.718 1.00 85.38 83 TYR A C 1
ATOM 685 O O . TYR A 1 83 ? 11.050 -13.861 1.046 1.00 85.38 83 TYR A O 1
ATOM 693 N N . LYS A 1 84 ? 9.488 -13.669 -0.550 1.00 85.31 84 LYS A N 1
ATOM 694 C CA . LYS A 1 84 ? 10.397 -13.679 -1.699 1.00 85.31 84 LYS A CA 1
ATOM 695 C C . LYS A 1 84 ? 10.039 -12.572 -2.667 1.00 85.31 84 LYS A C 1
ATOM 697 O O . LYS A 1 84 ? 8.894 -12.110 -2.687 1.00 85.31 84 LYS A O 1
ATOM 702 N N . LEU A 1 85 ? 10.944 -12.290 -3.602 1.00 88.25 85 LEU A N 1
ATOM 703 C CA . LEU A 1 85 ? 10.653 -11.436 -4.755 1.00 88.25 85 LEU A CA 1
ATOM 704 C C . LEU A 1 85 ? 9.414 -11.915 -5.541 1.00 88.25 85 LEU A C 1
ATOM 706 O O . LEU A 1 85 ? 8.600 -11.096 -5.952 1.00 88.25 85 LEU A O 1
ATOM 710 N N . LYS A 1 86 ? 9.192 -13.234 -5.656 1.00 88.19 86 LYS A N 1
ATOM 711 C CA . LYS A 1 86 ? 7.987 -13.809 -6.294 1.00 88.19 86 LYS A CA 1
ATOM 712 C C . LYS A 1 86 ? 6.676 -13.387 -5.623 1.00 88.19 86 LYS A C 1
ATOM 714 O O . LYS A 1 86 ? 5.646 -13.283 -6.281 1.00 88.19 86 LYS A O 1
ATOM 719 N N . PHE A 1 87 ? 6.695 -13.155 -4.310 1.00 90.50 87 PHE A N 1
ATOM 720 C CA . PHE A 1 87 ? 5.518 -12.660 -3.599 1.00 90.50 87 PHE A CA 1
ATOM 721 C C . PHE A 1 87 ? 5.260 -11.187 -3.927 1.00 90.50 87 PHE A C 1
ATOM 723 O O . PHE A 1 87 ? 4.117 -10.798 -4.151 1.00 90.50 87 PHE A O 1
ATOM 730 N N . VAL A 1 88 ? 6.322 -10.384 -4.028 1.00 92.00 88 VAL A N 1
ATOM 731 C CA . VAL A 1 88 ? 6.223 -8.999 -4.500 1.00 92.00 88 VAL A CA 1
ATOM 732 C C . VAL A 1 88 ? 5.681 -8.966 -5.929 1.00 92.00 88 VAL A C 1
ATOM 734 O O . VAL A 1 88 ? 4.726 -8.245 -6.191 1.00 92.00 88 VAL A O 1
ATOM 737 N N . GLU A 1 89 ? 6.188 -9.808 -6.829 1.00 92.88 89 GLU A N 1
ATOM 738 C CA . GLU A 1 89 ? 5.671 -9.930 -8.198 1.00 92.88 89 GLU A CA 1
ATOM 739 C C . GLU A 1 89 ? 4.165 -10.224 -8.226 1.00 92.88 89 GLU A C 1
ATOM 741 O O . GLU A 1 89 ? 3.414 -9.537 -8.919 1.00 92.88 89 GLU A O 1
ATOM 746 N N . TYR A 1 90 ? 3.705 -11.173 -7.407 1.00 93.06 90 TYR A N 1
ATOM 747 C CA . TYR A 1 90 ? 2.281 -11.469 -7.259 1.00 93.06 90 TYR A CA 1
ATOM 748 C C . TYR A 1 90 ? 1.468 -10.245 -6.802 1.00 93.06 90 TYR A C 1
ATOM 750 O O . TYR A 1 90 ? 0.414 -9.956 -7.374 1.00 93.06 90 TYR A O 1
ATOM 758 N N . VAL A 1 91 ? 1.947 -9.497 -5.802 1.00 92.00 91 VAL A N 1
ATOM 759 C CA . VAL A 1 91 ? 1.276 -8.278 -5.314 1.00 92.00 91 VAL A CA 1
ATOM 760 C C . VAL A 1 91 ? 1.213 -7.214 -6.413 1.00 92.00 91 VAL A C 1
ATOM 762 O O . VAL A 1 91 ? 0.148 -6.648 -6.663 1.00 92.00 91 VAL A O 1
ATOM 765 N N . PHE A 1 92 ? 2.314 -6.979 -7.125 1.00 93.31 92 PHE A N 1
ATOM 766 C CA . PHE A 1 92 ? 2.354 -6.010 -8.218 1.00 93.31 92 PHE A CA 1
ATOM 767 C C . PHE A 1 92 ? 1.468 -6.422 -9.394 1.00 93.31 92 PHE A C 1
ATOM 769 O O . PHE A 1 92 ? 0.826 -5.556 -9.978 1.00 93.31 92 PHE A O 1
ATOM 776 N N . GLN A 1 93 ? 1.344 -7.714 -9.702 1.00 94.56 93 GLN A N 1
ATOM 777 C CA . GLN A 1 93 ? 0.416 -8.201 -10.725 1.00 94.56 93 GLN A CA 1
ATOM 778 C C . GLN A 1 93 ? -1.048 -7.892 -10.370 1.00 94.56 93 GLN A C 1
ATOM 780 O O . GLN A 1 93 ? -1.858 -7.614 -11.254 1.00 94.56 93 GLN A O 1
ATOM 785 N N . LYS A 1 94 ? -1.400 -7.919 -9.077 1.00 90.69 94 LYS A N 1
ATOM 786 C CA . LYS A 1 94 ? -2.749 -7.561 -8.610 1.00 90.69 94 LYS A CA 1
ATOM 787 C C . LYS A 1 94 ? -3.021 -6.062 -8.677 1.00 90.69 94 LYS A C 1
ATOM 789 O O . LYS A 1 94 ? -4.146 -5.685 -8.986 1.00 90.69 94 LYS A O 1
ATOM 794 N N . ILE A 1 95 ? -2.017 -5.230 -8.404 1.00 89.69 95 ILE A N 1
ATOM 795 C CA . ILE A 1 95 ? -2.163 -3.766 -8.370 1.00 89.69 95 ILE A CA 1
ATOM 796 C C . ILE A 1 95 ? -2.008 -3.150 -9.774 1.00 89.69 95 ILE A C 1
ATOM 798 O O . ILE A 1 95 ? -2.726 -2.215 -10.116 1.00 89.69 95 ILE A O 1
ATOM 802 N N . TYR A 1 96 ? -1.126 -3.700 -10.616 1.00 89.75 96 TYR A N 1
ATOM 803 C CA . TYR A 1 96 ? -0.819 -3.211 -11.967 1.00 89.75 96 TYR A CA 1
ATOM 804 C C . TYR A 1 96 ? -0.907 -4.329 -13.015 1.00 89.75 96 TYR A C 1
ATOM 806 O O . TYR A 1 96 ? 0.116 -4.758 -13.550 1.00 89.75 96 TYR A O 1
ATOM 814 N N . PRO A 1 97 ? -2.112 -4.778 -13.397 1.00 87.19 97 PRO A N 1
ATOM 815 C CA . PRO A 1 97 ? -2.272 -5.942 -14.273 1.00 87.19 97 PRO A CA 1
ATOM 816 C C . PRO A 1 97 ? -1.518 -5.865 -15.612 1.00 87.19 97 PRO A C 1
ATOM 818 O O . PRO A 1 97 ? -1.158 -6.896 -16.169 1.00 87.19 97 PRO A O 1
ATOM 821 N N . ILE A 1 98 ? -1.273 -4.654 -16.126 1.00 88.56 98 ILE A N 1
ATOM 822 C CA . ILE A 1 98 ? -0.678 -4.418 -17.453 1.00 88.56 98 ILE A CA 1
ATOM 823 C C . ILE A 1 98 ? 0.817 -4.059 -17.374 1.00 88.56 98 ILE A C 1
ATOM 825 O O . ILE A 1 98 ? 1.564 -4.358 -18.296 1.00 88.56 98 ILE A O 1
ATOM 829 N N . SER A 1 99 ? 1.262 -3.423 -16.286 1.00 90.00 99 SER A N 1
ATOM 830 C CA . SER A 1 99 ? 2.581 -2.768 -16.195 1.00 90.00 99 SER A CA 1
ATOM 831 C C . SER A 1 99 ? 3.379 -3.204 -14.960 1.00 90.00 99 SER A C 1
ATOM 833 O O . SER A 1 99 ? 4.215 -2.451 -14.461 1.00 90.00 99 SER A O 1
ATOM 835 N N . TYR A 1 100 ? 3.107 -4.394 -14.417 1.00 92.81 100 TYR A N 1
ATOM 836 C CA . TYR A 1 100 ? 3.787 -4.870 -13.210 1.00 92.81 100 TYR A CA 1
ATOM 837 C C . TYR A 1 100 ? 5.246 -5.263 -13.456 1.00 92.81 100 TYR A C 1
ATOM 839 O O . TYR A 1 100 ? 6.059 -5.107 -12.550 1.00 92.81 100 TYR A O 1
ATOM 847 N N . THR A 1 101 ? 5.593 -5.738 -14.658 1.00 91.56 101 THR A N 1
ATOM 848 C CA . THR A 1 101 ? 6.941 -6.239 -14.973 1.00 91.56 101 THR A CA 1
ATOM 849 C C . THR A 1 101 ? 8.001 -5.189 -14.683 1.00 91.56 101 THR A C 1
ATOM 851 O O . THR A 1 101 ? 8.904 -5.440 -13.892 1.00 91.56 101 THR A O 1
ATOM 854 N N . ASP A 1 102 ? 7.849 -3.988 -15.236 1.00 92.69 102 ASP A N 1
ATOM 855 C CA . ASP A 1 102 ? 8.834 -2.908 -15.110 1.00 92.69 102 ASP A CA 1
ATOM 856 C C . ASP A 1 102 ? 9.001 -2.462 -13.653 1.00 92.69 102 ASP A C 1
ATOM 858 O O . ASP A 1 102 ? 10.097 -2.120 -13.218 1.00 92.69 102 ASP A O 1
ATOM 862 N N . LYS A 1 103 ? 7.920 -2.526 -12.867 1.00 92.62 103 LYS A N 1
ATOM 863 C CA . LYS A 1 103 ? 7.945 -2.203 -11.437 1.00 92.62 103 LYS A CA 1
ATOM 864 C C . LYS A 1 103 ? 8.649 -3.272 -10.603 1.00 92.62 103 LYS A C 1
ATOM 866 O O . LYS A 1 103 ? 9.339 -2.943 -9.645 1.00 92.62 103 LYS A O 1
ATOM 871 N N . VAL A 1 104 ? 8.490 -4.544 -10.961 1.00 93.88 104 VAL A N 1
ATOM 872 C CA . VAL A 1 104 ? 9.189 -5.654 -10.299 1.00 93.88 104 VAL A CA 1
ATOM 873 C C . VAL A 1 104 ? 10.679 -5.630 -10.642 1.00 93.88 104 VAL A C 1
ATOM 875 O O . VAL A 1 104 ? 11.502 -5.828 -9.749 1.00 93.88 104 VAL A O 1
ATOM 878 N N . TRP A 1 105 ? 11.034 -5.316 -11.893 1.00 92.88 105 TRP A N 1
ATOM 879 C CA . TRP A 1 105 ? 12.423 -5.077 -12.302 1.00 92.88 105 TRP A CA 1
ATOM 880 C C . TRP A 1 105 ? 13.048 -3.912 -11.532 1.00 92.88 105 TRP A C 1
ATOM 882 O O . TRP A 1 105 ? 14.132 -4.067 -10.985 1.00 92.88 105 TRP A O 1
ATOM 892 N N . GLU A 1 106 ? 12.330 -2.794 -11.384 1.00 95.00 106 GLU A N 1
ATOM 893 C CA . GLU A 1 106 ? 12.785 -1.654 -10.577 1.00 95.00 106 GLU A CA 1
ATOM 894 C C . GLU A 1 106 ? 13.117 -2.072 -9.133 1.00 95.00 106 GLU A C 1
ATOM 896 O O . GLU A 1 106 ? 14.171 -1.718 -8.609 1.00 95.00 106 GLU A O 1
ATOM 901 N N . VAL A 1 107 ? 12.251 -2.860 -8.488 1.00 94.06 107 VAL A N 1
ATOM 902 C CA . VAL A 1 107 ? 12.505 -3.385 -7.135 1.00 94.06 107 VAL A CA 1
ATOM 903 C C . VAL A 1 107 ? 13.742 -4.285 -7.113 1.00 94.06 107 VAL A C 1
ATOM 905 O O . VAL A 1 107 ? 14.590 -4.134 -6.233 1.00 94.06 107 VAL A O 1
ATOM 908 N N . ARG A 1 108 ? 13.842 -5.221 -8.063 1.00 92.31 108 ARG A N 1
ATOM 909 C CA . ARG A 1 108 ? 14.956 -6.171 -8.172 1.00 92.31 108 ARG A CA 1
ATOM 910 C C . ARG A 1 108 ? 16.290 -5.439 -8.298 1.00 92.31 108 ARG A C 1
ATOM 912 O O . ARG A 1 108 ? 17.184 -5.681 -7.494 1.00 92.31 108 ARG A O 1
ATOM 919 N N . ASP A 1 109 ? 16.397 -4.521 -9.250 1.00 92.81 109 ASP A N 1
ATOM 920 C CA . ASP A 1 109 ? 17.651 -3.837 -9.566 1.00 92.81 109 ASP A CA 1
ATOM 921 C C . ASP A 1 109 ? 18.128 -2.973 -8.392 1.00 92.81 109 ASP A C 1
ATOM 923 O O . ASP A 1 109 ? 19.309 -2.968 -8.052 1.00 92.81 109 ASP A O 1
ATOM 927 N N . ARG A 1 110 ? 17.204 -2.296 -7.697 1.00 93.25 110 ARG A N 1
ATOM 928 C CA . ARG A 1 110 ? 17.542 -1.509 -6.500 1.00 93.25 110 ARG A CA 1
ATOM 929 C C . ARG A 1 110 ? 17.955 -2.374 -5.312 1.00 93.25 110 ARG A C 1
ATOM 931 O O . ARG A 1 110 ? 18.793 -1.955 -4.517 1.00 93.25 110 ARG A O 1
ATOM 938 N N . MET A 1 111 ? 17.373 -3.565 -5.176 1.00 89.88 111 MET A N 1
ATOM 939 C CA . MET A 1 111 ? 17.782 -4.521 -4.148 1.00 89.88 111 MET A CA 1
ATOM 940 C C . MET A 1 111 ? 19.184 -5.078 -4.435 1.00 89.88 111 MET A C 1
ATOM 942 O O . MET A 1 111 ? 19.994 -5.213 -3.519 1.00 89.88 111 MET A O 1
ATOM 946 N N . GLU A 1 112 ? 19.485 -5.356 -5.706 1.00 88.75 112 GLU A N 1
ATOM 947 C CA . GLU A 1 112 ? 20.808 -5.794 -6.167 1.00 88.75 112 GLU A CA 1
ATOM 948 C C . GLU A 1 112 ? 21.871 -4.712 -5.949 1.00 88.75 112 GLU A C 1
ATOM 950 O O . GLU A 1 112 ? 22.942 -5.004 -5.419 1.00 88.75 112 GLU A O 1
ATOM 955 N N . GLU A 1 113 ? 21.557 -3.456 -6.274 1.00 91.81 113 GLU A N 1
ATOM 956 C CA . GLU A 1 113 ? 22.427 -2.303 -6.017 1.00 91.81 113 GLU A CA 1
ATOM 957 C C . GLU A 1 113 ? 22.758 -2.171 -4.522 1.00 91.81 113 GLU A C 1
ATOM 959 O O . GLU A 1 113 ? 23.927 -2.056 -4.144 1.00 91.81 113 GLU A O 1
ATOM 964 N N . LEU A 1 114 ? 21.739 -2.253 -3.657 1.00 88.50 114 LEU A N 1
ATOM 965 C CA . LEU A 1 114 ? 21.920 -2.185 -2.207 1.00 88.50 114 LEU A CA 1
ATOM 966 C C . LEU A 1 114 ? 22.810 -3.323 -1.688 1.00 88.50 114 LEU A C 1
ATOM 968 O O . LEU A 1 114 ? 23.655 -3.108 -0.818 1.00 88.50 114 LEU A O 1
ATOM 972 N N . TYR A 1 115 ? 22.623 -4.529 -2.220 1.00 86.44 115 TYR A N 1
ATOM 973 C CA . TYR A 1 115 ? 23.435 -5.685 -1.863 1.00 86.44 115 TYR A CA 1
ATOM 974 C C . TYR A 1 115 ? 24.897 -5.509 -2.283 1.00 86.44 115 TYR A C 1
ATOM 976 O O . TYR A 1 115 ? 25.802 -5.767 -1.489 1.00 86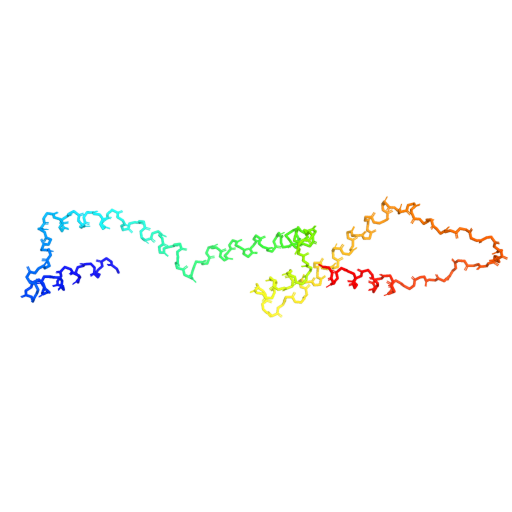.44 115 TYR A O 1
ATOM 984 N N . TRP A 1 116 ? 25.142 -5.030 -3.502 1.00 88.00 116 TRP A N 1
ATOM 985 C CA . TRP A 1 116 ? 26.500 -4.806 -3.984 1.00 88.00 116 TRP A CA 1
ATOM 986 C C . TRP A 1 116 ? 27.244 -3.766 -3.141 1.00 88.00 116 TRP A C 1
ATOM 988 O O . TRP A 1 116 ? 28.394 -3.989 -2.755 1.00 88.00 116 TRP A O 1
ATOM 998 N N . GLU A 1 117 ? 26.577 -2.668 -2.778 1.00 89.81 117 GLU A N 1
ATOM 999 C CA . GLU A 1 117 ? 27.146 -1.674 -1.863 1.00 89.81 117 GLU A CA 1
ATOM 1000 C C . GLU A 1 117 ? 27.421 -2.261 -0.472 1.00 89.81 117 GLU A C 1
ATOM 1002 O O . GLU A 1 117 ? 28.478 -2.006 0.108 1.00 89.81 117 GLU A O 1
ATOM 1007 N N . TYR A 1 118 ? 26.537 -3.115 0.050 1.00 87.06 118 TYR A N 1
ATOM 1008 C CA . TYR A 1 118 ? 26.799 -3.832 1.299 1.00 87.06 118 TYR A CA 1
ATOM 1009 C C . TYR A 1 118 ? 28.074 -4.690 1.213 1.00 87.06 118 TYR A C 1
ATOM 1011 O O . TYR A 1 118 ? 28.960 -4.548 2.057 1.00 87.06 118 TYR A O 1
ATOM 1019 N N . CYS A 1 119 ? 28.211 -5.523 0.177 1.00 85.06 119 CYS A N 1
ATOM 1020 C CA . CYS A 1 119 ? 29.395 -6.365 -0.032 1.00 85.06 119 CYS A CA 1
ATOM 1021 C C . CYS A 1 119 ? 30.680 -5.549 -0.205 1.00 85.06 119 CYS A C 1
ATOM 1023 O O . CYS A 1 119 ? 31.748 -5.953 0.253 1.00 85.06 119 CYS A O 1
ATOM 1025 N N . ARG A 1 120 ? 30.588 -4.383 -0.847 1.00 87.88 120 ARG A N 1
ATOM 1026 C CA . ARG A 1 120 ? 31.718 -3.468 -1.021 1.00 87.88 120 ARG A CA 1
ATOM 1027 C C . ARG A 1 120 ? 32.199 -2.878 0.307 1.00 87.88 120 ARG A C 1
ATOM 1029 O O . ARG A 1 120 ? 33.403 -2.715 0.493 1.00 87.88 120 ARG A O 1
ATOM 1036 N N . VAL A 1 121 ? 31.277 -2.528 1.206 1.00 89.25 121 VAL A N 1
ATOM 1037 C CA . VAL A 1 121 ? 31.592 -1.945 2.524 1.00 89.25 121 VAL A CA 1
ATOM 1038 C C . VAL A 1 121 ? 32.063 -3.011 3.515 1.00 89.25 121 VAL A C 1
ATOM 1040 O O . VAL A 1 121 ? 32.916 -2.733 4.359 1.00 89.25 121 VAL A O 1
ATOM 1043 N N . PHE A 1 122 ? 31.548 -4.233 3.391 1.00 81.88 122 PHE A N 1
ATOM 1044 C CA . PHE A 1 122 ? 31.884 -5.366 4.246 1.00 81.88 122 PHE A CA 1
ATOM 1045 C C . PHE A 1 122 ? 32.424 -6.533 3.408 1.00 81.88 122 PHE A C 1
ATOM 1047 O O . PHE A 1 122 ? 31.726 -7.531 3.231 1.00 81.88 122 PHE A O 1
ATOM 1054 N N . PRO A 1 123 ? 33.657 -6.434 2.878 1.00 77.38 123 PRO A N 1
ATOM 1055 C CA . PRO A 1 123 ? 34.278 -7.560 2.200 1.00 77.38 123 PRO A CA 1
ATOM 1056 C C . PRO A 1 123 ? 34.477 -8.703 3.201 1.00 77.38 123 PRO A C 1
ATOM 1058 O O . PRO A 1 123 ? 35.114 -8.533 4.244 1.00 77.38 123 PRO A O 1
ATOM 1061 N N . ASP A 1 124 ? 33.921 -9.871 2.890 1.00 64.00 124 ASP A N 1
ATOM 1062 C CA . ASP A 1 124 ? 34.113 -11.081 3.681 1.00 64.00 124 ASP A CA 1
ATOM 1063 C C . ASP A 1 124 ? 35.612 -11.417 3.763 1.00 64.00 124 ASP A C 1
ATOM 1065 O O . ASP A 1 124 ? 36.222 -11.848 2.786 1.00 64.00 124 ASP A O 1
ATOM 1069 N N . ASN A 1 125 ? 36.211 -11.327 4.955 1.00 54.16 125 ASN A N 1
ATOM 1070 C CA . ASN A 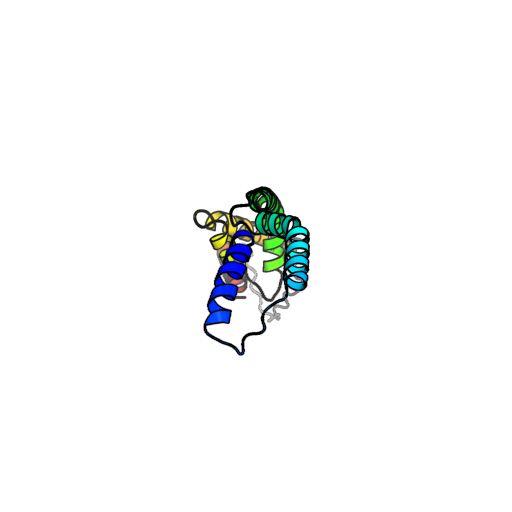1 125 ? 37.527 -11.932 5.222 1.00 54.16 125 ASN A CA 1
ATOM 1071 C C . ASN A 1 125 ? 37.461 -13.477 5.299 1.00 54.16 125 ASN A C 1
ATOM 1073 O O . ASN A 1 125 ? 38.433 -14.136 5.666 1.00 54.16 125 ASN A O 1
ATOM 1077 N N . SER A 1 126 ? 36.323 -14.078 4.954 1.00 50.81 126 SER A N 1
ATOM 1078 C CA . SER A 1 126 ? 36.074 -15.519 4.938 1.00 50.81 126 SER A CA 1
ATOM 1079 C C . SER A 1 126 ? 36.304 -16.127 3.552 1.00 50.81 126 SER A C 1
ATOM 1081 O O . SER A 1 126 ? 35.435 -16.774 2.981 1.00 50.81 126 SER A O 1
ATOM 1083 N N . THR A 1 127 ? 37.522 -15.999 3.023 1.00 46.62 127 THR A N 1
ATOM 1084 C CA . THR A 1 127 ? 38.079 -17.022 2.124 1.00 46.62 127 THR A CA 1
ATOM 1085 C C . THR A 1 127 ? 39.124 -17.819 2.894 1.00 46.62 127 THR A C 1
ATOM 1087 O O . THR A 1 127 ? 40.329 -17.648 2.741 1.00 46.62 127 THR A O 1
ATOM 1090 N N . SER A 1 128 ? 38.667 -18.747 3.734 1.00 41.38 128 SER A N 1
ATOM 1091 C CA . SER A 1 128 ? 39.495 -19.900 4.083 1.00 41.38 128 SER A CA 1
ATOM 1092 C C . SER A 1 128 ? 39.473 -20.865 2.898 1.00 41.38 128 SER A C 1
ATOM 1094 O O . SER A 1 128 ? 38.817 -21.905 2.936 1.00 41.38 128 SER A O 1
ATOM 1096 N N . VAL A 1 129 ? 40.172 -20.499 1.820 1.00 41.81 129 VAL A N 1
ATOM 1097 C CA . VAL A 1 129 ? 40.676 -21.497 0.879 1.00 41.81 129 VAL A CA 1
ATOM 1098 C C . VAL A 1 129 ? 41.769 -22.229 1.639 1.00 41.81 129 VAL A C 1
ATOM 1100 O O . VAL A 1 129 ? 42.794 -21.647 1.989 1.00 41.81 129 VAL A O 1
ATOM 1103 N N . THR A 1 130 ? 41.511 -23.491 1.967 1.00 33.47 130 THR A N 1
ATOM 1104 C CA . THR A 1 130 ? 42.520 -24.410 2.479 1.00 33.47 130 THR A CA 1
ATOM 1105 C C . THR A 1 130 ? 43.711 -24.382 1.528 1.00 33.47 130 THR A C 1
ATOM 1107 O O . THR A 1 130 ? 43.618 -24.799 0.375 1.00 33.47 130 THR A O 1
ATOM 1110 N N . SER A 1 131 ? 44.824 -23.841 2.012 1.00 38.12 131 SER A N 1
ATOM 1111 C CA . SER A 1 131 ? 46.106 -23.851 1.331 1.00 38.12 131 SER A CA 1
ATOM 1112 C C . SER A 1 131 ? 46.588 -25.294 1.189 1.00 38.12 131 SER A C 1
ATOM 1114 O O . SER A 1 131 ? 47.054 -25.900 2.152 1.00 38.12 131 SER A O 1
ATOM 1116 N N . SER A 1 132 ? 46.507 -25.839 -0.025 1.00 33.97 132 SER A N 1
ATOM 1117 C CA . SER A 1 132 ? 47.455 -26.866 -0.454 1.00 33.97 132 SER A CA 1
ATOM 1118 C C . SER A 1 132 ? 48.639 -26.148 -1.106 1.00 33.97 132 SER A C 1
ATOM 1120 O O . SER A 1 132 ? 48.418 -25.329 -2.002 1.00 33.97 132 SER A O 1
ATOM 1122 N N . PRO A 1 133 ? 49.878 -26.374 -0.645 1.00 43.59 133 PRO A N 1
ATOM 1123 C CA . PRO A 1 133 ? 51.037 -25.668 -1.154 1.00 43.59 133 PRO A CA 1
ATOM 1124 C C . PRO A 1 133 ? 51.552 -26.392 -2.393 1.00 43.59 133 PRO A C 1
ATOM 1126 O O . PRO A 1 133 ? 52.211 -27.406 -2.245 1.00 43.59 133 PRO A O 1
ATOM 1129 N N . ASP A 1 134 ? 51.275 -25.872 -3.586 1.00 29.38 134 ASP A N 1
ATOM 1130 C CA . ASP A 1 134 ? 52.175 -26.039 -4.728 1.00 29.38 134 ASP A CA 1
ATOM 1131 C C . ASP A 1 134 ? 52.001 -24.867 -5.695 1.00 29.38 134 ASP A C 1
ATOM 1133 O O . ASP A 1 134 ? 50.902 -24.485 -6.094 1.00 29.38 134 ASP A O 1
ATOM 1137 N N . ALA A 1 135 ? 53.125 -24.216 -5.967 1.00 43.47 135 ALA A N 1
ATOM 1138 C CA . ALA A 1 135 ? 53.211 -22.920 -6.602 1.00 43.47 135 ALA A CA 1
ATOM 1139 C C . ALA A 1 135 ? 53.202 -23.030 -8.129 1.00 43.47 135 ALA A C 1
ATOM 1141 O O . ALA A 1 135 ? 54.130 -23.589 -8.701 1.00 43.47 135 ALA A O 1
ATOM 1142 N N . GLU A 1 136 ? 52.284 -22.320 -8.782 1.00 31.16 136 GLU A N 1
ATOM 1143 C CA . GLU A 1 136 ? 52.585 -21.653 -10.048 1.00 31.16 136 GLU A CA 1
ATOM 1144 C C . GLU A 1 136 ? 51.996 -20.239 -10.048 1.00 31.16 136 GLU A C 1
ATOM 1146 O O . GLU A 1 136 ? 50.790 -20.014 -10.014 1.00 31.16 136 GLU A O 1
ATOM 1151 N N . ARG A 1 137 ? 52.896 -19.251 -10.073 1.00 44.16 137 ARG A N 1
ATOM 1152 C CA . ARG A 1 137 ? 52.575 -17.865 -10.415 1.00 44.16 137 ARG A CA 1
ATOM 1153 C C . ARG A 1 137 ? 52.092 -17.822 -11.868 1.00 44.16 137 ARG A C 1
ATOM 1155 O O . ARG A 1 137 ? 52.891 -18.155 -12.748 1.00 44.16 137 ARG A O 1
ATOM 1162 N N . ARG A 1 138 ? 50.890 -17.286 -12.117 1.00 34.66 138 ARG A N 1
ATOM 1163 C CA . ARG A 1 138 ? 50.622 -16.327 -13.211 1.00 34.66 138 ARG A CA 1
ATOM 1164 C C . ARG A 1 138 ? 49.178 -15.791 -13.207 1.00 34.66 138 ARG A C 1
ATOM 1166 O O . ARG A 1 138 ? 48.234 -16.558 -13.259 1.00 34.66 138 ARG A O 1
ATOM 1173 N N . ASP A 1 139 ? 49.114 -14.459 -13.193 1.00 27.55 139 ASP A N 1
ATOM 1174 C CA . ASP A 1 139 ? 48.106 -13.541 -13.750 1.00 27.55 139 ASP A CA 1
ATOM 1175 C C . ASP A 1 139 ? 46.640 -13.619 -13.271 1.00 27.55 139 ASP A C 1
ATOM 1177 O O . ASP A 1 139 ? 45.803 -14.303 -13.850 1.00 27.55 139 ASP A O 1
ATOM 1181 N N . CYS A 1 140 ? 46.293 -12.810 -12.262 1.00 31.94 140 CYS A N 1
ATOM 1182 C CA . CYS A 1 140 ? 44.902 -12.547 -11.873 1.00 31.94 140 CYS A CA 1
ATOM 1183 C C . CYS A 1 140 ? 44.268 -11.475 -12.780 1.00 31.94 140 CYS A C 1
ATOM 1185 O O . CYS A 1 140 ? 43.908 -10.404 -12.301 1.00 31.94 140 CYS A O 1
ATOM 1187 N N . ASN A 1 141 ? 44.146 -11.761 -14.079 1.00 36.12 141 ASN A N 1
ATOM 1188 C CA . ASN A 1 141 ? 43.405 -10.929 -15.037 1.00 36.12 141 ASN A CA 1
ATOM 1189 C C . ASN A 1 141 ? 42.310 -11.718 -15.776 1.00 36.12 141 ASN A C 1
ATOM 1191 O O . ASN A 1 141 ? 41.877 -11.307 -16.851 1.00 36.12 141 ASN A O 1
ATOM 1195 N N . GLU A 1 142 ? 41.835 -12.838 -15.231 1.00 35.91 142 GLU A N 1
ATOM 1196 C CA . GLU A 1 142 ? 40.573 -13.410 -15.698 1.00 35.91 142 GLU A CA 1
ATOM 1197 C C . GLU A 1 142 ? 39.436 -12.673 -15.003 1.00 35.91 142 GLU A C 1
ATOM 1199 O O . GLU A 1 142 ? 39.160 -12.853 -13.818 1.00 35.91 142 GLU A O 1
ATOM 1204 N N . THR A 1 143 ? 38.808 -11.785 -15.771 1.00 41.84 143 THR A N 1
ATOM 1205 C CA . THR A 1 143 ? 37.499 -11.210 -15.493 1.00 41.84 143 THR A CA 1
ATOM 1206 C C . THR A 1 143 ? 36.571 -12.323 -15.018 1.00 41.84 143 THR A C 1
ATOM 1208 O O . THR A 1 143 ? 36.098 -13.122 -15.828 1.00 41.84 143 THR A O 1
ATOM 1211 N N . MET A 1 144 ? 36.327 -12.389 -13.707 1.00 40.56 144 MET A N 1
ATOM 1212 C CA . MET A 1 144 ? 35.200 -13.132 -13.161 1.00 40.56 144 MET A CA 1
ATOM 1213 C C . MET A 1 144 ? 33.961 -12.532 -13.814 1.00 40.56 144 MET A C 1
ATOM 1215 O O . MET A 1 144 ? 33.586 -11.404 -13.512 1.00 40.56 144 MET A O 1
ATOM 1219 N N . ASP A 1 145 ? 33.409 -13.251 -14.791 1.00 42.94 145 ASP A N 1
ATOM 1220 C CA . ASP A 1 145 ? 32.270 -12.810 -15.584 1.00 42.94 145 ASP A CA 1
ATOM 1221 C C . ASP A 1 145 ? 31.144 -12.439 -14.610 1.00 42.94 145 ASP A C 1
ATOM 1223 O O . ASP A 1 145 ? 30.607 -13.297 -13.902 1.00 42.94 145 ASP A O 1
ATOM 1227 N N . GLU A 1 146 ? 30.812 -11.147 -14.536 1.00 45.16 146 GLU A N 1
ATOM 1228 C CA . GLU A 1 146 ? 29.767 -10.592 -13.662 1.00 45.16 146 GLU A CA 1
ATOM 1229 C C . GLU A 1 146 ? 28.427 -11.324 -13.860 1.00 45.16 146 GLU A C 1
ATOM 1231 O O . GLU A 1 146 ? 27.591 -11.389 -12.954 1.00 45.16 146 GLU A O 1
ATOM 1236 N N . ARG A 1 147 ? 28.249 -11.968 -15.023 1.00 45.38 147 ARG A N 1
ATOM 1237 C CA . ARG A 1 147 ? 27.101 -12.816 -15.360 1.00 45.38 147 ARG A CA 1
ATOM 1238 C C . ARG A 1 147 ? 27.068 -14.161 -14.634 1.00 45.38 147 ARG A C 1
ATOM 1240 O O . ARG A 1 147 ? 25.977 -14.705 -14.463 1.00 45.38 147 ARG A O 1
ATOM 1247 N N . TYR A 1 148 ? 28.206 -14.703 -14.201 1.00 43.69 148 TYR A N 1
ATOM 1248 C CA . TYR A 1 148 ? 28.288 -15.970 -13.465 1.00 43.69 148 TYR A CA 1
ATOM 1249 C C . TYR A 1 148 ? 27.994 -15.772 -11.976 1.00 43.69 148 TYR A C 1
ATOM 1251 O O . TYR A 1 148 ? 27.179 -16.496 -11.407 1.00 43.69 148 TYR A O 1
ATOM 1259 N N . VAL A 1 149 ? 28.578 -14.736 -11.366 1.00 48.28 149 VAL A N 1
ATOM 1260 C CA . VAL A 1 149 ? 28.292 -14.372 -9.968 1.00 48.28 149 VAL A CA 1
ATOM 1261 C C . VAL A 1 149 ? 26.838 -13.921 -9.838 1.00 48.28 149 VAL A C 1
ATOM 1263 O O . VAL A 1 149 ? 26.122 -14.420 -8.973 1.00 48.28 149 VAL A O 1
ATOM 1266 N N . SER A 1 150 ? 26.346 -13.100 -10.774 1.00 50.28 150 SER A N 1
ATOM 1267 C CA . SER A 1 150 ? 24.925 -12.749 -10.809 1.00 50.28 150 SER A CA 1
ATOM 1268 C C . SER A 1 150 ? 24.051 -13.993 -10.944 1.00 50.28 150 SER A C 1
ATOM 1270 O O . SER A 1 150 ? 23.155 -14.162 -10.136 1.00 50.28 150 SER A O 1
ATOM 1272 N N . ASN A 1 151 ? 24.329 -14.929 -11.863 1.00 45.03 151 ASN A N 1
ATOM 1273 C CA . ASN A 1 151 ? 23.495 -16.131 -12.006 1.00 45.03 151 ASN A CA 1
ATOM 1274 C C . ASN A 1 151 ? 23.493 -17.036 -10.770 1.00 45.03 151 ASN A C 1
ATOM 1276 O O . ASN A 1 151 ? 22.441 -17.546 -10.405 1.00 45.03 151 ASN A O 1
ATOM 1280 N N . VAL A 1 152 ? 24.625 -17.274 -10.112 1.00 50.22 152 VAL A N 1
ATOM 1281 C CA . VAL A 1 152 ? 24.654 -18.197 -8.964 1.00 50.22 152 VAL A CA 1
ATOM 1282 C C . VAL A 1 152 ? 23.923 -17.600 -7.753 1.00 50.22 152 VAL A C 1
ATOM 1284 O O . VAL A 1 152 ? 23.158 -18.306 -7.095 1.00 50.22 152 VAL A O 1
ATOM 1287 N N . TYR A 1 153 ? 24.069 -16.294 -7.506 1.00 52.16 153 TYR A N 1
ATOM 1288 C CA . TYR A 1 153 ? 23.461 -15.626 -6.351 1.00 52.16 153 TYR A CA 1
ATOM 1289 C C . TYR A 1 153 ? 22.020 -15.146 -6.603 1.00 52.16 153 TYR A C 1
ATOM 1291 O O . TYR A 1 153 ? 21.188 -15.257 -5.700 1.00 52.16 153 TYR A O 1
ATOM 1299 N N . LEU A 1 154 ? 21.660 -14.741 -7.831 1.00 53.16 154 LEU A N 1
ATOM 1300 C CA . LEU A 1 154 ? 20.255 -14.514 -8.195 1.00 53.16 154 LEU A CA 1
ATOM 1301 C C . LEU A 1 154 ? 19.440 -15.793 -8.147 1.00 53.16 154 LEU A C 1
ATOM 1303 O O . LEU A 1 154 ? 18.305 -15.766 -7.686 1.00 53.16 154 LEU A O 1
ATOM 1307 N N . ASN A 1 155 ? 19.988 -16.915 -8.614 1.00 47.25 155 ASN A N 1
ATOM 1308 C CA . ASN A 1 155 ? 19.257 -18.177 -8.561 1.00 47.25 155 ASN A CA 1
ATOM 1309 C C . ASN A 1 155 ? 19.088 -18.672 -7.116 1.00 47.25 155 ASN A C 1
ATOM 1311 O O . ASN A 1 155 ? 18.106 -19.350 -6.824 1.00 47.25 155 ASN A O 1
ATOM 1315 N N . PHE A 1 156 ? 19.970 -18.278 -6.192 1.00 49.38 156 PHE A N 1
ATOM 1316 C CA . PHE A 1 156 ? 19.787 -18.517 -4.759 1.00 49.38 156 PHE A CA 1
ATOM 1317 C C . PHE A 1 156 ? 18.650 -17.654 -4.174 1.00 49.38 156 PHE A C 1
ATOM 1319 O O . PHE A 1 156 ? 17.792 -18.169 -3.459 1.00 49.38 156 PHE A O 1
ATOM 1326 N N . TRP A 1 157 ? 18.561 -16.379 -4.565 1.00 48.44 157 TRP A N 1
ATOM 1327 C CA . TRP A 1 157 ? 17.522 -15.440 -4.109 1.00 48.44 157 TRP A CA 1
ATOM 1328 C C . TRP A 1 157 ? 16.152 -15.577 -4.810 1.00 48.44 157 TRP A C 1
ATOM 1330 O O . TRP A 1 157 ? 15.129 -15.228 -4.231 1.00 48.44 157 TRP A O 1
ATOM 1340 N N . ILE A 1 158 ? 16.092 -16.113 -6.035 1.00 44.22 158 ILE A N 1
ATOM 1341 C CA . ILE A 1 158 ? 14.841 -16.443 -6.757 1.00 44.22 158 ILE A CA 1
ATOM 1342 C C . ILE A 1 158 ? 14.223 -17.766 -6.244 1.00 44.22 158 ILE A C 1
ATOM 1344 O O . ILE A 1 158 ? 13.033 -18.048 -6.475 1.00 44.22 158 ILE A O 1
ATOM 1348 N N . SER A 1 159 ? 15.024 -18.594 -5.562 1.00 42.97 159 SER A N 1
ATOM 1349 C CA . SER A 1 159 ? 14.642 -19.930 -5.088 1.00 42.97 159 SER A CA 1
ATOM 1350 C C . SER A 1 159 ? 14.435 -20.030 -3.565 1.00 42.97 159 SER A C 1
ATOM 1352 O O . SER A 1 159 ? 13.683 -20.914 -3.143 1.00 42.97 159 SER A O 1
ATOM 1354 N N . ILE A 1 160 ? 14.977 -19.107 -2.750 1.00 44.00 160 ILE A N 1
ATOM 1355 C CA . ILE A 1 160 ? 14.524 -18.806 -1.362 1.00 44.00 160 ILE A CA 1
ATOM 1356 C C . ILE A 1 160 ? 13.394 -17.819 -1.353 1.00 44.00 160 ILE A C 1
ATOM 1358 O O . ILE A 1 160 ? 12.610 -17.991 -0.400 1.00 44.00 160 ILE A O 1
#

Secondary structure (DSSP, 8-state):
-HHHHHHHHHHHHHHTTT-TTS----HHHHHHHHHHHHHHHHHHHHHHHHH-TT-HHHHHHHHHHHHHHHHHHHHHHHHSTT--HHHHHHHHHHH-TTTHHHHHHHHHHHHHHHHHHHHHHS-----------------------HHHHHHHHHHHHHH-

Foldseek 3Di:
DLVVVVVVLVVVVVVCVVDVPDDDQDVVNVVVVVVVCVVCVVVVVVVCVVVPPPPCPCVVVVVVVCVVCVLVVCVVQLPPPVHALVVSLVVLCVVPVPPSPVVSVVSVVVVVVVVVVVCVVPPDPPPPPPDDDDDDDDDPPPPPPPVVVCVVVVVVRRVD

pLDDT: mean 72.4, std 19.45, range [27.55, 95.0]

Radius of gyration: 32.79 Å; chains: 1; bounding box: 106×35×40 Å

Organism: Daucus carota subsp. sativus (NCBI:txid79200)